Protein AF-A0A1D7ZYR4-F1 (afdb_monomer_lite)

Foldseek 3Di:
DDDDDDPDDDDDDDDDDDDDDPDPVQLVVCVVVVQDSLRSVLVSVCVVCVVVLVVDDPVVSVVVNVVSNVVSVVPPD

Radius of gyration: 17.55 Å; chains: 1; bounding box: 44×31×47 Å

Secondary structure (DSSP, 8-state):
--------SS-------------HHHHHHHHHTT--HHHHHHHHHHHHHHHHHTTS-HHHHHHHHHHHHHHHHHH--

Structure (mmCIF, N/CA/C/O backbone):
data_AF-A0A1D7ZYR4-F1
#
_entry.id   AF-A0A1D7ZYR4-F1
#
loop_
_atom_site.group_PDB
_atom_site.id
_atom_site.type_symbol
_atom_site.label_atom_id
_atom_site.label_alt_id
_atom_site.label_comp_id
_atom_site.label_asym_id
_atom_site.label_entity_id
_atom_site.label_seq_id
_atom_site.pdbx_PDB_ins_code
_atom_site.Cartn_x
_atom_site.Cartn_y
_atom_site.Cartn_z
_atom_site.occupancy
_atom_site.B_iso_or_equiv
_atom_site.auth_seq_id
_atom_site.auth_comp_id
_atom_site.auth_asym_id
_atom_site.auth_atom_id
_atom_site.pdbx_PDB_model_num
ATOM 1 N N . MET A 1 1 ? 0.417 -14.546 -16.989 1.00 79.19 1 MET A N 1
ATOM 2 C CA . MET A 1 1 ? 1.641 -15.334 -16.729 1.00 79.19 1 MET A CA 1
ATOM 3 C C . MET A 1 1 ? 2.776 -14.641 -17.465 1.00 79.19 1 MET A C 1
ATOM 5 O O . MET A 1 1 ? 2.583 -14.369 -18.645 1.00 79.19 1 MET A O 1
ATOM 9 N N . PRO A 1 2 ? 3.876 -14.279 -16.792 1.00 89.25 2 PRO A N 1
ATOM 10 C CA . PRO A 1 2 ? 5.013 -13.617 -17.431 1.00 89.25 2 PRO A CA 1
ATOM 11 C C . PRO A 1 2 ? 5.672 -14.542 -18.466 1.00 89.25 2 PRO A C 1
ATOM 13 O O . PRO A 1 2 ? 5.707 -15.758 -18.275 1.00 89.25 2 PRO A O 1
ATOM 16 N N . PHE A 1 3 ? 6.180 -13.967 -19.556 1.00 91.94 3 PHE A N 1
ATOM 17 C CA . PHE A 1 3 ? 6.896 -14.681 -20.614 1.00 91.94 3 PHE A CA 1
ATOM 18 C C . PHE A 1 3 ? 8.130 -13.876 -21.016 1.00 91.94 3 PHE A C 1
ATOM 20 O O . PHE A 1 3 ? 8.023 -12.677 -21.262 1.00 91.94 3 PHE A O 1
ATOM 27 N N . ASN A 1 4 ? 9.281 -14.544 -21.083 1.00 91.00 4 ASN A N 1
ATOM 28 C CA . ASN A 1 4 ? 10.557 -13.931 -21.428 1.00 91.00 4 ASN A CA 1
ATOM 29 C C . ASN A 1 4 ? 11.152 -14.651 -22.645 1.00 91.00 4 ASN A C 1
ATOM 31 O O . ASN A 1 4 ? 11.392 -15.855 -22.585 1.00 91.00 4 ASN A O 1
ATOM 35 N N . GLU A 1 5 ? 11.431 -13.914 -23.718 1.00 93.12 5 GLU A N 1
ATOM 36 C CA . GLU A 1 5 ? 12.116 -14.416 -24.912 1.00 93.12 5 GLU A CA 1
ATOM 37 C C . GLU A 1 5 ? 13.430 -13.652 -25.092 1.00 93.12 5 GLU A C 1
ATOM 39 O O . GLU A 1 5 ? 13.437 -12.425 -25.187 1.00 93.12 5 GLU A O 1
ATOM 44 N N . ILE A 1 6 ? 14.556 -14.373 -25.093 1.00 92.88 6 ILE A N 1
ATOM 45 C CA . ILE A 1 6 ? 15.899 -13.790 -25.187 1.00 92.88 6 ILE A CA 1
ATOM 46 C C . ILE A 1 6 ? 16.595 -14.354 -26.427 1.00 92.88 6 ILE A C 1
ATOM 48 O O . ILE A 1 6 ? 16.867 -15.548 -26.506 1.00 92.88 6 ILE A O 1
ATOM 52 N N . LEU A 1 7 ? 16.914 -13.475 -27.380 1.00 92.56 7 LEU A N 1
ATOM 53 C CA . LEU A 1 7 ? 17.579 -13.807 -28.650 1.00 92.56 7 LEU A CA 1
ATOM 54 C C . LEU A 1 7 ? 19.064 -13.386 -28.668 1.00 92.56 7 LEU A C 1
ATOM 56 O O . LEU A 1 7 ? 19.638 -13.140 -29.728 1.00 92.56 7 LEU A O 1
ATOM 60 N N . ASN A 1 8 ? 19.686 -13.252 -27.491 1.00 94.06 8 ASN A N 1
ATOM 61 C CA . ASN A 1 8 ? 21.087 -12.859 -27.326 1.00 94.06 8 ASN A CA 1
ATOM 62 C C . ASN A 1 8 ? 21.769 -13.707 -26.241 1.00 94.06 8 ASN A C 1
ATOM 64 O O . ASN A 1 8 ? 21.165 -14.042 -25.226 1.00 94.06 8 ASN A O 1
ATOM 68 N N . ASN A 1 9 ? 23.044 -14.025 -26.453 1.00 86.56 9 ASN A N 1
ATOM 69 C CA . ASN A 1 9 ? 23.817 -14.953 -25.633 1.00 86.56 9 ASN A CA 1
ATOM 70 C C . ASN A 1 9 ? 24.434 -14.304 -24.384 1.00 86.56 9 ASN A C 1
ATOM 72 O O . ASN A 1 9 ? 24.892 -15.025 -23.503 1.00 86.56 9 ASN A O 1
ATOM 76 N N . ASN A 1 10 ? 24.499 -12.971 -24.313 1.00 92.44 10 ASN A N 1
ATOM 77 C CA . ASN A 1 10 ? 25.107 -12.263 -23.187 1.00 92.44 10 ASN A CA 1
ATOM 78 C C . ASN A 1 10 ? 24.120 -11.273 -22.559 1.00 92.44 10 ASN A C 1
ATOM 80 O O . ASN A 1 10 ? 24.097 -10.095 -22.918 1.00 92.44 10 ASN A O 1
ATOM 84 N N . VAL A 1 11 ? 23.283 -11.770 -21.646 1.00 93.12 11 VAL A N 1
ATOM 85 C CA . VAL A 1 11 ? 22.261 -10.986 -20.939 1.00 93.12 11 VAL A CA 1
ATOM 86 C C . VAL A 1 11 ? 22.195 -11.427 -19.476 1.00 93.12 11 VAL A C 1
ATOM 88 O O . VAL A 1 11 ? 22.296 -12.615 -19.183 1.00 93.12 11 VAL A O 1
ATOM 91 N N . SER A 1 12 ? 21.980 -10.466 -18.573 1.00 92.31 12 SER A N 1
ATOM 92 C CA . SER A 1 12 ? 21.496 -10.714 -17.211 1.00 92.31 12 SER A CA 1
ATOM 93 C C . SER A 1 12 ? 20.035 -10.275 -17.132 1.00 92.31 12 SER A C 1
ATOM 95 O O . SER A 1 12 ? 19.724 -9.145 -17.512 1.00 92.31 12 SER A O 1
ATOM 97 N N . MET A 1 13 ? 19.138 -11.160 -16.694 1.00 91.31 13 MET A N 1
ATOM 98 C CA . MET A 1 13 ? 17.705 -10.882 -16.574 1.00 91.31 13 MET A CA 1
ATOM 99 C C . MET A 1 13 ? 17.168 -11.465 -15.270 1.00 91.31 13 MET A C 1
ATOM 101 O O . MET A 1 13 ? 17.407 -12.631 -14.964 1.00 91.31 13 MET A O 1
ATOM 105 N N . GLU A 1 14 ? 16.419 -10.647 -14.535 1.00 91.88 14 GLU A N 1
ATOM 106 C CA . GLU A 1 14 ? 15.739 -11.021 -13.299 1.00 91.88 14 GLU A CA 1
ATOM 107 C C . GLU A 1 14 ? 14.249 -10.687 -13.433 1.00 91.88 14 GLU A C 1
ATOM 109 O O . GLU A 1 14 ? 13.876 -9.642 -13.969 1.00 91.88 14 GLU A O 1
ATOM 114 N N . HIS A 1 15 ? 13.392 -11.594 -12.966 1.00 91.19 15 HIS A N 1
ATOM 115 C CA . HIS A 1 15 ? 11.949 -11.398 -12.913 1.00 91.19 15 HIS A CA 1
ATOM 116 C C . HIS A 1 15 ? 11.458 -11.668 -11.494 1.00 91.19 15 HIS A C 1
ATOM 118 O O . HIS A 1 15 ? 11.664 -12.761 -10.967 1.00 91.19 15 HIS A O 1
ATOM 124 N N . GLU A 1 16 ? 10.763 -10.696 -10.908 1.00 89.56 16 GLU A N 1
ATOM 125 C CA . GLU A 1 16 ? 10.144 -10.815 -9.592 1.00 89.56 16 GLU A CA 1
ATOM 126 C C . GLU A 1 16 ? 8.631 -10.597 -9.692 1.00 89.56 16 GLU A C 1
ATOM 128 O O . GLU A 1 16 ? 8.149 -9.723 -10.414 1.00 89.56 16 GLU A O 1
ATOM 133 N N . ALA A 1 17 ? 7.876 -11.403 -8.945 1.00 89.06 17 ALA A N 1
ATOM 134 C CA . ALA A 1 17 ? 6.441 -11.252 -8.771 1.00 89.06 17 ALA A CA 1
ATOM 135 C C . ALA A 1 17 ? 6.080 -11.529 -7.309 1.00 89.06 17 ALA A C 1
ATOM 137 O O . ALA A 1 17 ? 6.550 -12.503 -6.717 1.00 89.06 17 ALA A O 1
ATOM 138 N N . LYS A 1 18 ? 5.211 -10.695 -6.734 1.00 83.31 18 LYS A N 1
ATOM 139 C CA . LYS A 1 18 ? 4.763 -10.817 -5.345 1.00 83.31 18 LYS A CA 1
ATOM 140 C C . LYS A 1 18 ? 3.243 -10.808 -5.274 1.00 83.31 18 LYS A C 1
ATOM 142 O O . LYS A 1 18 ? 2.593 -9.941 -5.846 1.00 83.31 18 LYS A O 1
ATOM 147 N N . VAL A 1 19 ? 2.691 -11.762 -4.529 1.00 85.50 19 VAL A N 1
ATOM 148 C CA . VAL A 1 19 ? 1.279 -11.789 -4.138 1.00 85.50 19 VAL A CA 1
ATOM 149 C C . VAL A 1 19 ? 1.228 -11.668 -2.623 1.00 85.50 19 VAL A C 1
ATOM 151 O O . VAL A 1 19 ? 1.889 -12.428 -1.916 1.00 85.50 19 VAL A O 1
ATOM 154 N N . SER A 1 20 ? 0.456 -10.716 -2.116 1.00 83.12 20 SER A N 1
ATOM 155 C CA . SER A 1 20 ? 0.266 -10.505 -0.682 1.00 83.12 20 SER A CA 1
ATOM 156 C C . SER A 1 20 ? -1.213 -10.427 -0.345 1.00 83.12 20 SER A C 1
ATOM 158 O O . SER A 1 20 ? -2.003 -9.870 -1.102 1.00 83.12 20 SER A O 1
ATOM 160 N N . LYS A 1 21 ? -1.573 -10.980 0.813 1.00 88.00 21 LYS A N 1
ATOM 161 C CA . LYS A 1 21 ? -2.878 -10.769 1.443 1.00 88.00 21 LYS A CA 1
ATOM 162 C C . LYS A 1 21 ? -2.762 -9.635 2.458 1.00 88.00 21 LYS A C 1
ATOM 164 O O . LYS A 1 21 ? -1.665 -9.374 2.955 1.00 88.00 21 LYS A O 1
ATOM 169 N N . ILE A 1 22 ? -3.882 -8.994 2.781 1.00 88.62 22 ILE A N 1
ATOM 170 C CA . ILE A 1 22 ? -3.946 -8.061 3.911 1.00 88.62 22 ILE A CA 1
ATOM 171 C C . ILE A 1 22 ? -3.601 -8.840 5.184 1.00 88.62 22 ILE A C 1
ATOM 173 O O . ILE A 1 22 ? -4.133 -9.926 5.414 1.00 88.62 22 ILE A O 1
ATOM 177 N N . SER A 1 23 ? -2.675 -8.311 5.984 1.00 91.75 23 SER A N 1
ATOM 178 C CA . SER A 1 23 ? -2.299 -8.926 7.254 1.00 91.75 23 SER A CA 1
ATOM 179 C C . SER A 1 23 ? -3.381 -8.659 8.297 1.00 91.75 23 SER A C 1
ATOM 181 O O . SER A 1 23 ? -3.594 -7.512 8.690 1.00 91.75 23 SER A O 1
ATOM 183 N N . GLU A 1 24 ? -4.038 -9.719 8.770 1.00 93.50 24 GLU A N 1
ATOM 184 C CA . GLU A 1 24 ? -5.031 -9.640 9.850 1.00 93.50 24 GLU A CA 1
ATOM 185 C C . GLU A 1 24 ? -4.427 -9.058 11.135 1.00 93.50 24 GLU A C 1
ATOM 187 O O . GLU A 1 24 ? -5.087 -8.307 11.846 1.00 93.50 24 GLU A O 1
ATOM 1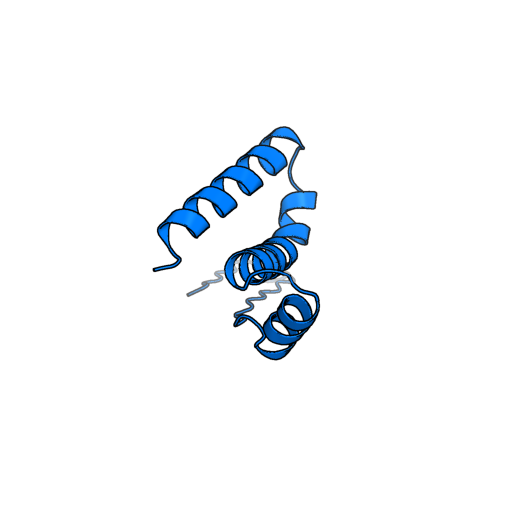92 N N . GLU A 1 25 ? -3.148 -9.333 11.404 1.00 95.44 25 GLU A N 1
ATOM 193 C CA . GLU A 1 25 ? -2.432 -8.773 12.551 1.00 95.44 25 GLU A CA 1
ATOM 194 C C . GLU A 1 25 ? -2.269 -7.251 12.427 1.00 95.44 25 GLU A C 1
ATOM 196 O O . GLU A 1 25 ? -2.539 -6.519 13.379 1.00 95.44 25 GLU A O 1
ATOM 201 N N . GLN A 1 26 ? -1.873 -6.756 11.248 1.00 94.88 26 GLN A N 1
ATOM 202 C CA . GLN A 1 26 ? -1.746 -5.314 11.003 1.00 94.88 26 GLN A CA 1
ATOM 203 C C . GLN A 1 26 ? -3.107 -4.619 11.047 1.00 94.88 26 GLN A C 1
ATOM 205 O O . GLN A 1 26 ? -3.227 -3.534 11.620 1.00 94.88 26 GLN A O 1
ATOM 210 N N . LEU A 1 27 ? -4.132 -5.258 10.482 1.00 95.00 27 LEU A N 1
ATOM 211 C CA . LEU A 1 27 ? -5.503 -4.765 10.506 1.00 95.00 27 LEU A CA 1
ATOM 212 C C . LEU A 1 27 ? -6.013 -4.655 11.948 1.00 95.00 27 LEU A C 1
ATOM 214 O O . LEU A 1 27 ? -6.431 -3.578 12.374 1.00 95.00 27 LEU A O 1
ATOM 218 N N . TYR A 1 28 ? -5.879 -5.727 12.732 1.00 96.31 28 TYR A N 1
ATOM 219 C CA . TYR A 1 28 ? -6.254 -5.751 14.144 1.00 96.31 28 TYR A CA 1
ATOM 220 C C . TYR A 1 28 ? -5.470 -4.720 14.962 1.00 96.31 28 TYR A C 1
ATOM 222 O O . TYR A 1 28 ? -6.047 -4.020 15.795 1.0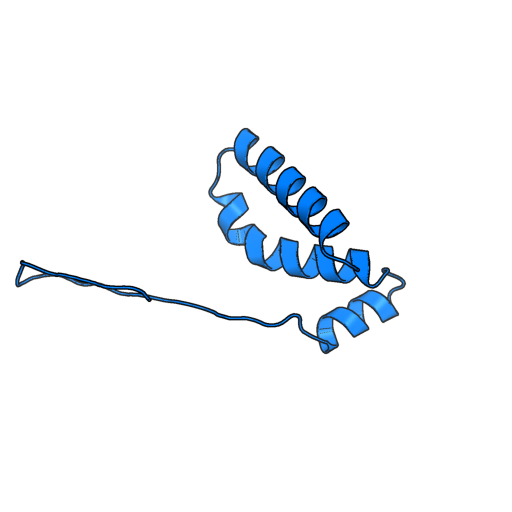0 96.31 28 TYR A O 1
ATOM 230 N N . TYR A 1 29 ? -4.169 -4.570 14.704 1.00 96.81 29 TYR A N 1
ATOM 231 C CA . TYR A 1 29 ? -3.346 -3.567 15.372 1.00 96.81 29 TYR A CA 1
ATOM 232 C C . TYR A 1 29 ? -3.871 -2.148 15.122 1.00 96.81 29 TYR A C 1
ATOM 234 O O . TYR A 1 29 ? -4.068 -1.396 16.078 1.00 96.81 29 TYR A O 1
ATOM 242 N N . LEU A 1 30 ? -4.154 -1.783 13.870 1.00 97.44 30 LEU A N 1
ATOM 243 C CA . LEU A 1 30 ? -4.692 -0.463 13.526 1.00 97.44 30 LEU A CA 1
ATOM 244 C C . LEU A 1 30 ? -6.091 -0.253 14.124 1.00 97.44 30 LEU A C 1
ATOM 246 O O . LEU A 1 30 ? -6.359 0.799 14.711 1.00 97.44 30 LEU A O 1
ATOM 250 N N . MET A 1 31 ? -6.951 -1.270 14.076 1.00 97.12 31 MET A N 1
ATOM 251 C CA . MET A 1 31 ? -8.283 -1.221 14.685 1.00 97.12 31 MET A CA 1
ATOM 252 C C . MET A 1 31 ? -8.236 -1.076 16.207 1.00 97.12 31 MET A C 1
ATOM 254 O O . MET A 1 31 ? -9.005 -0.303 16.777 1.00 97.12 31 MET A O 1
ATOM 258 N N . SER A 1 32 ? -7.279 -1.723 16.878 1.00 97.56 32 SER A N 1
ATOM 259 C CA . SER A 1 32 ? -7.065 -1.571 18.326 1.00 97.56 32 SER A CA 1
ATOM 260 C C . SER A 1 32 ? -6.673 -0.141 18.728 1.00 97.56 32 SER A C 1
ATOM 262 O O . SER A 1 32 ? -6.838 0.254 19.881 1.00 97.56 32 SER A O 1
ATOM 264 N N . ARG A 1 33 ? -6.186 0.661 17.771 1.00 97.56 33 ARG A N 1
ATOM 265 C CA . ARG A 1 33 ? -5.886 2.091 17.932 1.00 97.56 33 ARG A CA 1
ATOM 266 C C . ARG A 1 33 ? -7.070 3.000 17.592 1.00 97.56 33 ARG A C 1
ATOM 268 O O . ARG A 1 33 ? -6.905 4.216 17.579 1.00 97.56 33 ARG A O 1
ATOM 275 N N . GLY A 1 34 ? -8.250 2.433 17.343 1.00 96.56 34 GLY A N 1
ATOM 276 C CA . GLY A 1 34 ? -9.473 3.176 17.036 1.00 96.56 34 GLY A CA 1
ATOM 277 C C . GLY A 1 34 ? -9.625 3.566 15.564 1.00 96.56 34 GLY A C 1
ATOM 278 O O . GLY A 1 34 ? -10.494 4.373 15.244 1.00 96.56 34 GLY A O 1
ATOM 279 N N . ILE A 1 35 ? -8.801 3.021 14.665 1.00 97.38 35 ILE A N 1
ATOM 280 C CA . ILE A 1 35 ? -8.936 3.232 13.219 1.00 97.38 35 ILE A CA 1
ATOM 281 C C . ILE A 1 35 ? -10.016 2.276 12.698 1.00 97.38 35 ILE A C 1
ATOM 283 O O . ILE A 1 35 ? -10.013 1.098 13.040 1.00 97.38 35 ILE A O 1
ATOM 287 N N . SER A 1 36 ? -10.956 2.759 11.883 1.00 95.38 36 SER A N 1
ATOM 288 C CA . SER A 1 36 ? -11.981 1.879 11.307 1.00 95.38 36 SER A CA 1
ATOM 289 C C . SER A 1 36 ? -11.354 0.825 10.393 1.00 95.38 36 SER A C 1
ATOM 291 O O . SER A 1 36 ? -10.324 1.071 9.770 1.00 95.38 36 SER A O 1
ATOM 293 N N . GLU A 1 37 ? -11.991 -0.338 10.270 1.00 92.50 37 GLU A N 1
ATOM 294 C CA . GLU A 1 37 ? -11.522 -1.424 9.400 1.00 92.50 37 GLU A CA 1
ATOM 295 C C . GLU A 1 37 ? -11.304 -0.961 7.951 1.00 92.50 37 GLU A C 1
ATOM 297 O O . GLU A 1 37 ? -10.258 -1.232 7.362 1.00 92.50 37 GLU A O 1
ATOM 302 N N . ALA A 1 38 ? -12.246 -0.178 7.411 1.00 90.50 38 ALA A N 1
ATOM 303 C CA . ALA A 1 38 ? -12.136 0.408 6.078 1.00 90.50 38 ALA A CA 1
ATOM 304 C C . ALA A 1 38 ? -10.905 1.321 5.953 1.00 90.50 38 ALA A C 1
ATOM 306 O O . ALA A 1 38 ? -10.133 1.205 5.001 1.00 90.50 38 ALA A O 1
ATOM 307 N N . LYS A 1 39 ? -10.667 2.189 6.947 1.00 91.44 39 LYS A N 1
ATOM 308 C CA . LYS A 1 39 ? -9.520 3.103 6.925 1.00 91.44 39 LYS A CA 1
ATOM 309 C C . LYS A 1 39 ? -8.194 2.370 7.124 1.00 91.44 39 LYS A C 1
ATOM 311 O O . LYS A 1 39 ? -7.204 2.714 6.489 1.00 91.44 39 LYS A O 1
ATOM 316 N N . ALA A 1 40 ? -8.168 1.355 7.981 1.00 94.12 40 ALA A N 1
ATOM 317 C CA . ALA A 1 40 ? -6.994 0.522 8.206 1.00 94.12 40 ALA A CA 1
ATOM 318 C C . ALA A 1 40 ? -6.633 -0.284 6.947 1.00 94.12 40 ALA A C 1
ATOM 320 O O . ALA A 1 40 ? -5.466 -0.335 6.563 1.00 94.12 40 ALA A O 1
ATOM 321 N N . THR A 1 41 ? -7.637 -0.833 6.263 1.00 91.25 41 THR A N 1
ATOM 322 C CA . THR A 1 41 ? -7.485 -1.513 4.971 1.00 91.25 41 THR A CA 1
ATOM 323 C C . THR A 1 41 ? -6.926 -0.572 3.904 1.00 91.25 41 THR A C 1
ATOM 325 O O . THR A 1 41 ? -5.959 -0.924 3.228 1.00 91.25 41 THR A O 1
ATOM 328 N N . GLU A 1 42 ? -7.460 0.650 3.807 1.00 90.31 42 GLU A N 1
ATOM 329 C CA . GLU A 1 42 ? -6.927 1.695 2.922 1.00 90.31 42 GLU A CA 1
ATOM 330 C C . GLU A 1 42 ? -5.459 1.992 3.230 1.00 90.31 42 GLU A C 1
ATOM 332 O O . GLU A 1 42 ? -4.627 1.961 2.330 1.00 90.31 42 GLU A O 1
ATOM 337 N N . MET A 1 43 ? -5.098 2.201 4.497 1.00 92.06 43 MET A N 1
ATOM 338 C CA . MET A 1 43 ? -3.711 2.477 4.884 1.00 92.06 43 MET A CA 1
ATOM 339 C C . MET A 1 43 ? -2.749 1.347 4.490 1.00 92.06 43 MET A C 1
ATOM 341 O O . MET A 1 43 ? -1.653 1.621 4.000 1.00 92.06 43 MET A O 1
ATOM 345 N N . ILE A 1 44 ? -3.152 0.085 4.675 1.00 92.31 44 ILE A N 1
ATOM 346 C CA . ILE A 1 44 ? -2.340 -1.080 4.299 1.00 92.31 44 ILE A CA 1
ATOM 347 C C . ILE A 1 44 ? -2.143 -1.126 2.778 1.00 92.31 44 ILE A C 1
ATOM 349 O O . ILE A 1 44 ? -1.009 -1.276 2.320 1.00 92.31 44 ILE A O 1
ATOM 353 N N . ILE A 1 45 ? -3.206 -0.936 1.992 1.00 90.00 45 ILE A N 1
ATOM 354 C CA . ILE A 1 45 ? -3.119 -0.911 0.524 1.00 90.00 45 ILE A CA 1
ATOM 355 C C . ILE A 1 45 ? -2.253 0.259 0.046 1.00 90.00 45 ILE A C 1
ATOM 357 O O . ILE A 1 45 ? -1.364 0.059 -0.779 1.00 90.00 45 ILE A O 1
ATOM 361 N N . MET A 1 46 ? -2.428 1.455 0.612 1.00 90.00 46 MET A N 1
ATOM 362 C CA . MET A 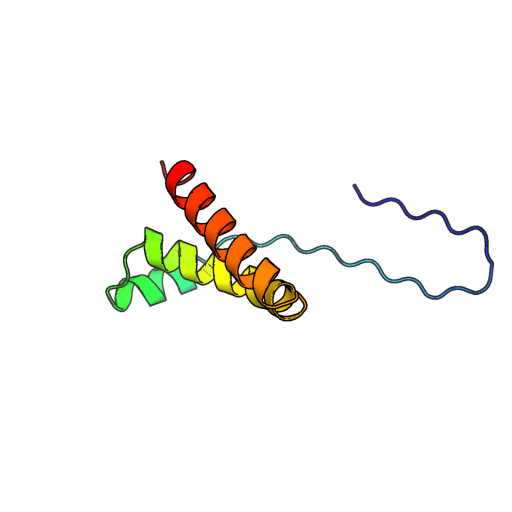1 46 ? -1.608 2.617 0.257 1.00 90.00 46 MET A CA 1
ATOM 363 C C . MET A 1 46 ? -0.128 2.375 0.543 1.00 90.00 46 MET A C 1
ATOM 365 O O . MET A 1 46 ? 0.706 2.714 -0.289 1.00 90.00 46 MET A O 1
ATOM 369 N N . SER A 1 47 ? 0.212 1.727 1.663 1.00 91.19 47 SER A N 1
ATOM 370 C CA . SER A 1 47 ? 1.607 1.372 1.967 1.00 91.19 47 SER A CA 1
ATOM 371 C C . SER A 1 47 ? 2.217 0.390 0.961 1.00 91.19 47 SER A C 1
ATOM 373 O O . SER A 1 47 ? 3.415 0.443 0.696 1.00 91.19 47 SER A O 1
ATOM 375 N N . PHE A 1 48 ? 1.404 -0.490 0.367 1.00 90.25 48 PHE A N 1
ATOM 376 C CA . PHE A 1 48 ? 1.861 -1.426 -0.659 1.00 90.25 48 PHE A CA 1
ATOM 377 C C . PHE A 1 48 ? 2.175 -0.712 -1.980 1.00 90.25 48 PHE A C 1
ATOM 379 O O . PHE A 1 48 ? 3.135 -1.074 -2.659 1.00 90.25 48 PHE A O 1
ATOM 386 N N . VAL A 1 49 ? 1.389 0.310 -2.331 1.00 88.75 49 VAL A N 1
ATOM 387 C CA . VAL A 1 49 ? 1.556 1.077 -3.577 1.00 88.75 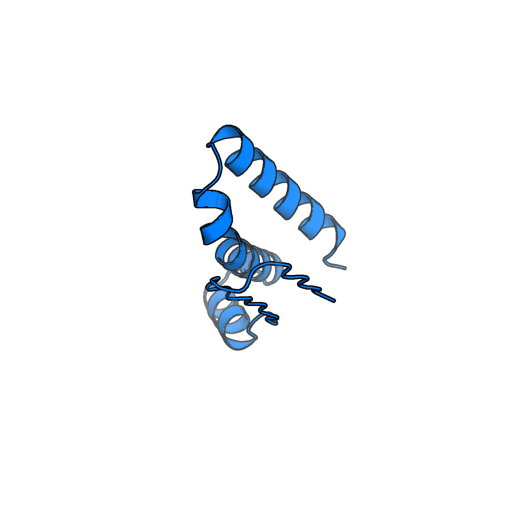49 VAL A CA 1
ATOM 388 C C . VAL A 1 49 ? 2.572 2.218 -3.424 1.00 88.75 49 VAL A C 1
ATOM 390 O O . VAL A 1 49 ? 3.203 2.602 -4.405 1.00 88.75 49 VAL A O 1
ATOM 393 N N . GLU A 1 50 ? 2.807 2.714 -2.205 1.00 90.81 50 GLU A N 1
ATOM 394 C CA . GLU A 1 50 ? 3.692 3.850 -1.899 1.00 90.81 50 GLU A CA 1
ATOM 395 C C . GLU A 1 50 ? 5.062 3.815 -2.609 1.00 90.81 50 GLU A C 1
ATOM 397 O O . GLU A 1 50 ? 5.445 4.851 -3.165 1.00 90.81 50 GLU A O 1
ATOM 402 N N . PRO A 1 51 ? 5.812 2.689 -2.646 1.00 90.44 51 PRO A N 1
ATOM 403 C CA . PRO A 1 51 ? 7.112 2.657 -3.313 1.00 90.44 51 PRO A CA 1
ATOM 404 C C . PRO A 1 51 ? 7.013 2.979 -4.805 1.00 90.44 51 PRO A C 1
ATOM 406 O O . PRO A 1 51 ? 7.892 3.635 -5.345 1.00 90.44 51 PRO A O 1
ATOM 409 N N . PHE A 1 52 ? 5.926 2.562 -5.458 1.00 86.81 52 PHE A N 1
ATOM 410 C CA . PHE A 1 52 ? 5.665 2.878 -6.858 1.00 86.81 52 PHE A CA 1
ATOM 411 C C . PHE A 1 52 ? 5.214 4.332 -7.028 1.00 86.81 52 PHE A C 1
ATOM 413 O O . PHE A 1 52 ? 5.723 5.038 -7.895 1.00 86.81 52 PHE A O 1
ATOM 420 N N . THR A 1 53 ? 4.304 4.814 -6.178 1.00 89.56 53 THR A N 1
ATOM 421 C CA . THR A 1 53 ? 3.786 6.189 -6.264 1.00 89.56 53 THR A CA 1
ATOM 422 C C . THR A 1 53 ? 4.894 7.236 -6.111 1.00 89.56 53 THR A C 1
ATOM 424 O O . THR A 1 53 ? 4.813 8.303 -6.714 1.00 89.56 53 THR A O 1
ATOM 427 N N . LYS A 1 54 ? 5.941 6.933 -5.333 1.00 90.25 54 LYS A N 1
ATOM 428 C CA . LYS A 1 54 ? 7.115 7.801 -5.136 1.00 90.25 54 LYS A CA 1
ATOM 429 C C . LYS A 1 54 ? 7.984 7.983 -6.382 1.00 90.25 54 LYS A C 1
ATOM 431 O O . LYS A 1 54 ? 8.665 8.999 -6.479 1.00 90.25 54 LYS A O 1
ATOM 436 N N . GLU A 1 55 ? 7.945 7.042 -7.321 1.00 92.62 55 GLU A N 1
ATOM 437 C CA . GLU A 1 55 ? 8.693 7.115 -8.584 1.00 92.62 55 GLU A CA 1
ATOM 438 C C . GLU A 1 55 ? 7.942 7.913 -9.665 1.00 92.62 55 GLU A C 1
ATOM 440 O O . GLU A 1 55 ? 8.495 8.228 -10.720 1.00 92.62 55 GLU A O 1
ATOM 445 N N . LEU A 1 56 ? 6.672 8.257 -9.424 1.00 93.50 56 LEU A N 1
ATOM 446 C CA . LEU A 1 56 ? 5.860 9.022 -10.362 1.00 93.50 56 LEU A CA 1
ATOM 447 C C . LEU A 1 56 ? 6.037 10.536 -10.168 1.00 93.50 56 LEU A C 1
ATOM 449 O O . LEU A 1 56 ? 6.176 11.015 -9.040 1.00 93.50 56 LEU A O 1
ATOM 453 N N . PRO A 1 57 ? 5.936 11.334 -11.248 1.00 96.69 57 PRO A N 1
ATOM 454 C CA . PRO A 1 57 ? 5.772 12.776 -11.122 1.00 96.69 57 PRO A CA 1
ATOM 455 C C . PRO A 1 57 ? 4.576 13.125 -10.224 1.00 96.69 57 PRO A C 1
ATOM 457 O O . PRO A 1 57 ? 3.537 12.463 -10.263 1.00 96.69 57 PRO A O 1
ATOM 460 N N . MET A 1 58 ? 4.713 14.203 -9.448 1.00 93.50 58 MET A N 1
ATOM 461 C CA . MET A 1 58 ? 3.762 14.584 -8.392 1.00 93.50 58 MET A CA 1
ATOM 462 C C . MET A 1 58 ? 2.301 14.655 -8.857 1.00 93.50 58 MET A C 1
ATOM 464 O O . MET A 1 58 ? 1.404 14.244 -8.129 1.00 93.50 58 MET A O 1
ATOM 468 N N . GLU A 1 59 ? 2.052 15.157 -10.066 1.00 94.50 59 GLU A N 1
ATOM 469 C CA . GLU A 1 59 ? 0.704 15.252 -10.640 1.00 94.50 59 GLU A CA 1
ATOM 470 C C . GLU A 1 59 ? 0.038 13.880 -10.835 1.00 94.50 59 GLU A C 1
ATOM 472 O O . GLU A 1 59 ? -1.131 13.711 -10.489 1.00 94.50 59 GLU A O 1
ATOM 477 N N . TYR A 1 60 ? 0.793 12.872 -11.284 1.00 93.50 60 TYR A N 1
ATOM 478 C CA . TYR A 1 60 ? 0.291 11.507 -11.456 1.00 93.50 60 TYR A CA 1
ATOM 479 C C . TYR A 1 60 ? 0.172 10.768 -10.128 1.00 93.50 60 TYR A C 1
ATOM 481 O O . TYR A 1 60 ? -0.768 10.003 -9.940 1.00 93.50 60 TYR A O 1
ATOM 489 N N . ALA A 1 61 ? 1.088 11.020 -9.191 1.00 91.62 61 ALA A N 1
ATOM 490 C CA . ALA A 1 61 ? 1.022 10.464 -7.844 1.00 91.62 61 ALA A CA 1
ATOM 491 C C . ALA A 1 61 ? -0.275 10.878 -7.125 1.00 91.62 61 ALA A C 1
ATOM 493 O O . ALA A 1 61 ? -0.952 10.049 -6.516 1.00 91.62 61 ALA A O 1
ATOM 494 N N . VAL A 1 62 ? -0.646 12.160 -7.227 1.00 91.75 62 VAL A N 1
ATOM 495 C CA . VAL A 1 62 ? -1.891 12.684 -6.646 1.00 91.75 62 VAL A CA 1
ATOM 496 C C . VAL A 1 62 ? -3.116 12.045 -7.295 1.00 91.75 62 VAL A C 1
ATOM 498 O O . VAL A 1 62 ? -4.046 11.665 -6.583 1.00 91.75 62 VAL A O 1
ATOM 501 N N . GLU A 1 63 ? -3.120 11.906 -8.620 1.00 93.38 63 GLU A N 1
ATOM 502 C CA . GLU A 1 63 ? -4.252 11.318 -9.337 1.00 93.38 63 GLU A CA 1
ATOM 503 C C . GLU A 1 63 ? -4.405 9.819 -9.051 1.00 93.38 63 GLU A C 1
ATOM 505 O O . GLU A 1 63 ? -5.508 9.352 -8.774 1.00 93.38 63 GLU A O 1
ATOM 510 N N . LEU A 1 64 ? -3.301 9.070 -9.009 1.00 91.38 64 LEU A N 1
ATOM 511 C CA . LEU A 1 64 ? -3.308 7.648 -8.673 1.00 91.38 64 LEU A CA 1
ATOM 512 C C . LEU A 1 64 ? -3.881 7.398 -7.274 1.00 91.38 64 LEU A C 1
ATOM 514 O O . LEU A 1 64 ? -4.721 6.517 -7.106 1.00 91.38 64 LEU A O 1
ATOM 518 N N . ASN A 1 65 ? -3.480 8.199 -6.283 1.00 87.44 65 ASN A N 1
ATOM 519 C CA . ASN A 1 65 ? -4.014 8.080 -4.925 1.00 87.44 65 ASN A CA 1
ATOM 520 C C . ASN A 1 65 ? -5.537 8.279 -4.895 1.00 87.44 65 ASN A C 1
ATOM 522 O O . ASN A 1 65 ? -6.235 7.539 -4.207 1.00 87.44 65 ASN A O 1
ATOM 526 N N . ARG A 1 66 ? -6.068 9.236 -5.671 1.00 90.06 66 ARG A N 1
ATOM 527 C CA . ARG A 1 66 ? -7.520 9.443 -5.782 1.00 90.06 66 ARG A CA 1
ATOM 528 C C . ARG A 1 66 ? -8.212 8.241 -6.406 1.00 90.06 66 ARG A C 1
ATOM 530 O O . ARG A 1 66 ? -9.211 7.785 -5.861 1.00 90.06 66 ARG A O 1
ATOM 537 N N . LEU A 1 67 ? -7.683 7.726 -7.516 1.00 90.69 67 LEU A N 1
ATOM 538 C CA . LEU A 1 67 ? -8.257 6.574 -8.214 1.00 90.69 67 LEU A CA 1
ATOM 539 C C . LEU A 1 67 ? -8.326 5.337 -7.312 1.00 90.69 67 LEU A C 1
ATOM 541 O O . LEU A 1 67 ? -9.349 4.660 -7.289 1.00 90.69 67 LEU A O 1
ATOM 545 N N . ILE A 1 68 ? -7.272 5.071 -6.535 1.00 87.56 68 ILE A N 1
ATOM 546 C CA . ILE A 1 68 ? -7.260 3.934 -5.611 1.00 87.56 68 ILE A CA 1
ATOM 547 C C . ILE A 1 68 ? -8.310 4.129 -4.510 1.00 87.56 68 ILE A C 1
ATOM 549 O O . ILE A 1 68 ? -9.085 3.209 -4.264 1.00 87.56 68 ILE A O 1
ATOM 553 N N . SER A 1 69 ? -8.392 5.308 -3.880 1.00 84.88 69 SER A N 1
ATOM 554 C CA . SER A 1 69 ? -9.422 5.564 -2.861 1.00 84.88 69 SER A CA 1
ATOM 555 C C . SER A 1 69 ? -10.844 5.423 -3.426 1.00 84.88 69 SER A C 1
ATOM 557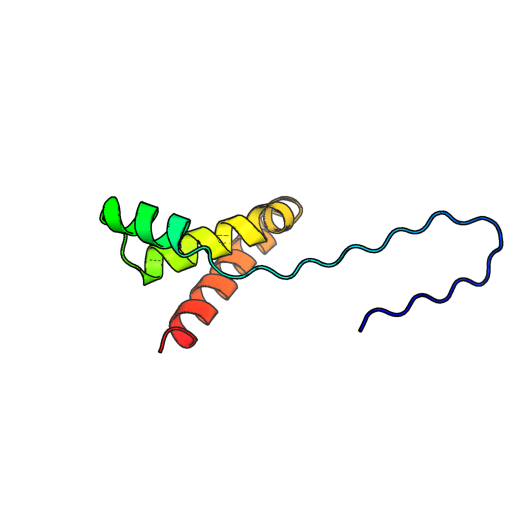 O O . SER A 1 69 ? -11.688 4.814 -2.772 1.00 84.88 69 SER A O 1
ATOM 559 N N . PHE A 1 70 ? -11.103 5.899 -4.651 1.00 87.88 70 PHE A N 1
ATOM 560 C CA . PHE A 1 70 ? -12.405 5.733 -5.311 1.00 87.88 70 PHE A CA 1
ATOM 561 C C . PHE A 1 70 ? -12.768 4.263 -5.554 1.00 87.88 70 PHE A C 1
ATOM 563 O O . PHE A 1 70 ? -13.895 3.860 -5.270 1.00 87.88 70 PHE A O 1
ATOM 570 N N . GLU A 1 71 ? -11.834 3.442 -6.038 1.00 84.38 71 GLU A N 1
ATOM 571 C CA . GLU A 1 71 ? -12.112 2.015 -6.256 1.00 84.38 71 GLU A CA 1
ATOM 572 C C . GLU A 1 71 ? -12.350 1.247 -4.953 1.00 84.38 71 GLU A C 1
ATOM 574 O O . GLU A 1 71 ? -13.123 0.287 -4.907 1.00 84.38 71 GLU A O 1
ATOM 579 N N . MET A 1 72 ? -11.725 1.687 -3.862 1.00 79.62 72 MET A N 1
ATOM 580 C CA . MET A 1 72 ? -11.940 1.091 -2.548 1.00 79.62 72 MET A CA 1
ATOM 581 C C . MET A 1 72 ? -13.335 1.386 -1.988 1.00 79.62 72 MET A C 1
ATOM 583 O O . MET A 1 72 ? -13.934 0.493 -1.391 1.00 79.62 72 MET A O 1
ATOM 587 N N . GLU A 1 73 ? -13.888 2.579 -2.219 1.00 76.19 73 GLU A N 1
ATOM 588 C CA . GLU A 1 73 ? -15.280 2.888 -1.854 1.00 76.19 73 GLU A CA 1
ATOM 589 C C . GLU A 1 73 ? -16.288 1.990 -2.594 1.00 76.19 73 GLU A C 1
ATOM 591 O O . GLU A 1 73 ? -17.321 1.637 -2.029 1.00 76.19 73 GLU A O 1
ATOM 596 N N . GLY A 1 74 ? -15.982 1.581 -3.832 1.00 64.44 74 GLY A N 1
ATOM 597 C CA . GLY A 1 74 ? -16.835 0.700 -4.640 1.00 64.44 74 GLY A CA 1
ATOM 598 C C . GLY A 1 74 ? -16.668 -0.802 -4.374 1.00 64.44 74 GLY A C 1
ATOM 599 O O . GLY A 1 74 ? -17.543 -1.584 -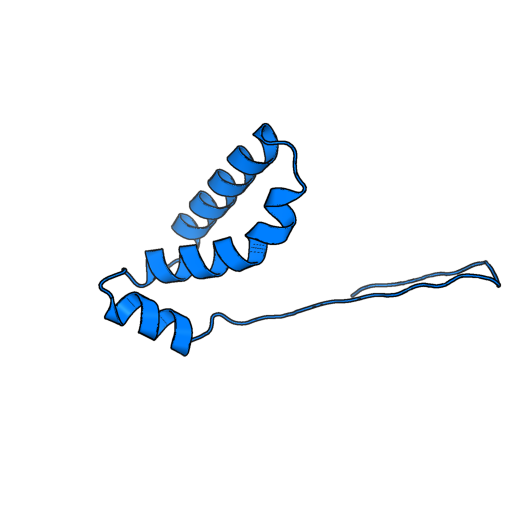4.745 1.00 64.44 74 GLY A O 1
ATOM 600 N N . SER A 1 75 ? -15.564 -1.212 -3.742 1.00 63.50 75 SER A N 1
ATOM 601 C CA . SER A 1 75 ? -15.181 -2.626 -3.584 1.00 63.50 75 SER A CA 1
ATOM 602 C C . SER A 1 75 ? -15.387 -3.187 -2.173 1.00 63.50 75 SER A C 1
ATOM 604 O O . SER A 1 75 ? -15.353 -4.405 -1.998 1.00 63.50 75 SER A O 1
ATOM 606 N N . ILE A 1 76 ? -15.586 -2.333 -1.162 1.00 56.56 76 ILE A N 1
ATOM 607 C CA . ILE A 1 76 ? -15.893 -2.755 0.213 1.00 56.56 76 ILE A CA 1
ATOM 608 C C . ILE A 1 76 ? -17.418 -2.887 0.342 1.00 56.56 76 ILE A C 1
ATOM 610 O O . ILE A 1 76 ? -18.118 -1.928 0.666 1.00 56.56 76 ILE A O 1
ATOM 614 N N . GLY A 1 77 ? -17.918 -4.086 0.041 1.00 46.62 77 GLY A N 1
ATOM 615 C CA . GLY A 1 77 ? -19.303 -4.525 0.228 1.00 46.62 77 GLY A CA 1
ATOM 616 C C . GLY A 1 77 ? -19.356 -5.874 0.924 1.00 46.62 77 GLY A C 1
ATOM 617 O O . GLY A 1 77 ? -18.539 -6.748 0.556 1.00 46.62 77 GLY A O 1
#

pLDDT: mean 89.32, std 8.62, range [46.62, 97.56]

Sequence (77 aa):
MPFNEILNNNVSMEHEAKVSKISEEQLYYLMSRGISEAKATEMIIMSFVEPFTKELPMEYAVELNRLISFEMEGSIG

Organism: Limosilactobacillus fermentum (NCBI:txid1613)

InterPro domains:
  IPR000825 SUF system FeS cluster assembly, SufBD core domain [PF01458] (2-48)
  IPR037284 SUF system FeS cluster assembly, SufBD superfamily [SSF101960] (2-74)
  IPR055346 SUF system FeS cluster assembly, SufBD [PTHR30508] (1-77)